Protein AF-A0A951CXN3-F1 (afdb_monomer)

Sequence (170 aa):
AVYAREEARRRGNRRVGTDDLVLGLLREPDVAQVLGCDLGAAREALDAIDREALVAIGIDRPLDAPPVPTREPALSGRRAVLKAVLTDHLPMTPVAKRALEEGGKDDRGRWVDTRQKARGWSRERVLIALLSLAPPDPAAALLDALEIDRAAVGARLRETIAGPKAQDGG

Mean predicted aligned error: 8.28 Å

pLDDT: mean 83.46, std 16.65, range [38.5, 98.12]

Foldseek 3Di:
DVQLVLQCQLAPHLARALLSLLLSLLVPVVSCVLQVHHSVVLVVLLVVVVQVVCVVVVNNDDPPDHGDDRDPPPDPDPVVVVVCCVVVDRHHDPLLVVLQCQQQADPVRHGDDPVCVVPGRDPLRSLLSLLPDDPPGSSNSSSVSSVGPSVVSNVVSVDVVVDDDPPDDD

Secondary structure (DSSP, 8-state):
-HHHHHHHHHTT-SSB-HHHHHHHHTTSHHHHHHHT--HHHHHHHHHHHHHHHHHHTT--S---PPPPPP-----SSHHHHHHHHHH--PPBPHHHHHHHHGGGB-TTSPBPPTTSTTT---HHHHHHHHHT--TT-HHHHHHHHTT--HHHHHHHHHHHHH-PPP----

Structure (mmCIF, N/CA/C/O backbone):
data_AF-A0A951CXN3-F1
#
_entry.id   AF-A0A951CXN3-F1
#
loop_
_atom_site.group_PDB
_atom_site.id
_atom_site.type_symbol
_atom_site.label_atom_id
_atom_site.label_alt_id
_atom_site.label_comp_id
_atom_site.label_asym_id
_atom_site.label_entity_id
_atom_site.label_seq_id
_atom_site.pdbx_PDB_ins_code
_atom_site.Cartn_x
_atom_site.Cartn_y
_atom_site.Cartn_z
_atom_site.occupancy
_atom_site.B_iso_or_equiv
_atom_site.auth_seq_id
_atom_site.auth_comp_id
_atom_site.auth_asym_id
_atom_site.auth_atom_id
_atom_site.pdbx_PDB_model_num
ATOM 1 N N . ALA A 1 1 ? 5.143 3.540 10.253 1.00 63.56 1 ALA A N 1
ATOM 2 C CA . ALA A 1 1 ? 6.378 4.232 9.799 1.00 63.56 1 ALA A CA 1
ATOM 3 C C . ALA A 1 1 ? 7.662 3.432 10.046 1.00 63.56 1 ALA A C 1
ATOM 5 O O . ALA A 1 1 ? 8.490 3.393 9.147 1.00 63.56 1 ALA A O 1
ATOM 6 N N . VAL A 1 2 ? 7.866 2.820 11.225 1.00 75.81 2 VAL A N 1
ATOM 7 C CA . VAL A 1 2 ? 9.064 1.989 11.489 1.00 75.81 2 VAL A CA 1
ATOM 8 C C . VAL A 1 2 ? 9.122 0.791 10.539 1.00 75.81 2 VAL A C 1
ATOM 10 O O . VAL A 1 2 ? 10.105 0.645 9.828 1.00 75.81 2 VAL A O 1
ATOM 13 N N . TYR A 1 3 ? 8.037 0.024 10.424 1.00 88.81 3 TYR A N 1
ATOM 14 C CA . TYR A 1 3 ? 7.995 -1.131 9.526 1.00 88.81 3 TYR A CA 1
ATOM 15 C C . TYR A 1 3 ? 8.202 -0.787 8.050 1.00 88.81 3 TYR A C 1
ATOM 17 O O . TYR A 1 3 ? 8.957 -1.470 7.379 1.00 88.81 3 TYR A O 1
ATOM 25 N N . ALA A 1 4 ? 7.645 0.325 7.568 1.00 90.75 4 ALA A N 1
ATOM 26 C CA . ALA A 1 4 ? 7.891 0.784 6.200 1.00 90.75 4 ALA A CA 1
ATOM 27 C C . ALA A 1 4 ? 9.375 1.076 5.919 1.00 90.75 4 ALA A C 1
ATOM 29 O O . ALA A 1 4 ? 9.869 0.834 4.826 1.00 90.75 4 ALA A O 1
ATOM 30 N N . ARG A 1 5 ? 10.125 1.566 6.916 1.00 90.00 5 ARG A N 1
ATOM 31 C CA . ARG A 1 5 ? 11.581 1.730 6.780 1.00 90.00 5 ARG A CA 1
ATOM 32 C C . ARG A 1 5 ? 12.297 0.389 6.711 1.00 90.00 5 ARG A C 1
ATOM 34 O O . ARG A 1 5 ? 13.271 0.289 5.978 1.00 90.00 5 ARG A O 1
ATOM 41 N N . GLU A 1 6 ? 11.837 -0.610 7.456 1.00 89.25 6 GLU A N 1
ATOM 42 C CA . GLU A 1 6 ? 12.398 -1.962 7.382 1.00 89.25 6 GLU A CA 1
ATOM 43 C C . GLU A 1 6 ? 12.119 -2.621 6.028 1.00 89.25 6 GLU A C 1
ATOM 45 O O . GLU A 1 6 ? 13.021 -3.243 5.481 1.00 89.25 6 GLU A O 1
ATOM 50 N N . GLU A 1 7 ? 10.935 -2.430 5.440 1.00 93.38 7 GLU A N 1
ATOM 51 C CA . GLU A 1 7 ? 10.639 -2.919 4.081 1.00 93.38 7 GLU A CA 1
ATOM 52 C C . GLU A 1 7 ? 11.506 -2.222 3.028 1.00 93.38 7 GLU A C 1
ATOM 54 O O . GLU A 1 7 ? 12.145 -2.892 2.214 1.00 93.38 7 GLU A O 1
ATOM 59 N N . ALA A 1 8 ? 11.651 -0.898 3.131 1.00 92.44 8 ALA A N 1
ATOM 60 C CA . ALA A 1 8 ? 12.558 -0.143 2.275 1.00 92.44 8 ALA A CA 1
ATOM 61 C C . ALA A 1 8 ? 14.006 -0.659 2.399 1.00 92.44 8 ALA A C 1
ATOM 63 O O . ALA A 1 8 ? 14.683 -0.886 1.399 1.00 92.44 8 ALA A O 1
ATOM 64 N N . ARG A 1 9 ? 14.487 -0.915 3.623 1.00 88.75 9 ARG A N 1
ATOM 65 C CA . ARG A 1 9 ? 15.829 -1.476 3.867 1.00 88.75 9 ARG A CA 1
ATOM 66 C C . ARG A 1 9 ? 15.987 -2.885 3.324 1.00 88.75 9 ARG A C 1
ATOM 68 O O . ARG A 1 9 ? 17.016 -3.160 2.713 1.00 88.75 9 ARG A O 1
ATOM 75 N N . ARG A 1 10 ? 14.992 -3.752 3.536 1.00 89.00 10 ARG A N 1
ATOM 76 C CA . ARG A 1 10 ? 14.971 -5.134 3.036 1.00 89.00 10 ARG A CA 1
ATOM 77 C C . ARG A 1 10 ? 15.229 -5.167 1.529 1.00 89.00 10 ARG A C 1
ATOM 79 O O . ARG A 1 10 ? 15.960 -6.032 1.057 1.00 89.00 10 ARG A O 1
ATOM 86 N N . ARG A 1 11 ? 14.666 -4.197 0.804 1.00 88.75 11 ARG A N 1
ATOM 87 C CA . ARG A 1 11 ? 14.801 -4.033 -0.652 1.00 88.75 11 ARG A CA 1
ATOM 88 C C . ARG A 1 11 ? 15.995 -3.170 -1.083 1.00 88.75 11 ARG A C 1
ATOM 90 O O . ARG A 1 11 ? 16.207 -2.965 -2.269 1.00 88.75 11 ARG A O 1
ATOM 97 N N . GLY A 1 12 ? 16.792 -2.653 -0.145 1.00 88.00 12 GLY A N 1
ATOM 98 C CA . GLY A 1 12 ? 17.936 -1.784 -0.450 1.00 88.00 12 GLY A CA 1
ATOM 99 C C . GLY A 1 12 ? 17.558 -0.359 -0.881 1.00 88.00 12 GLY A C 1
ATOM 100 O O . GLY A 1 12 ? 18.406 0.383 -1.385 1.00 88.00 12 GLY A O 1
ATOM 101 N N . ASN A 1 13 ? 16.310 0.061 -0.663 1.00 89.75 13 ASN A N 1
ATOM 102 C CA . ASN A 1 13 ? 15.837 1.395 -1.005 1.00 89.75 13 ASN A CA 1
ATOM 103 C C . ASN A 1 13 ? 16.531 2.461 -0.144 1.00 89.75 13 ASN A C 1
ATOM 105 O O . ASN A 1 13 ? 16.697 2.330 1.070 1.00 89.75 13 ASN A O 1
ATOM 109 N N . ARG A 1 14 ? 16.899 3.585 -0.774 1.00 90.44 14 ARG A N 1
ATOM 110 C CA . ARG A 1 14 ? 17.491 4.757 -0.091 1.00 90.44 14 ARG A CA 1
ATOM 111 C C . ARG A 1 14 ? 16.448 5.708 0.500 1.00 90.44 14 ARG A C 1
ATOM 113 O O . ARG A 1 14 ? 16.796 6.644 1.221 1.00 90.44 14 ARG A O 1
ATOM 120 N N . ARG A 1 15 ? 15.179 5.513 0.145 1.00 93.50 15 ARG A N 1
ATOM 121 C CA . ARG A 1 15 ? 14.023 6.287 0.601 1.00 93.50 15 ARG A CA 1
ATOM 122 C C . ARG A 1 15 ? 12.849 5.347 0.816 1.00 93.50 15 ARG A C 1
ATOM 124 O O . ARG A 1 15 ? 12.743 4.363 0.104 1.00 93.50 15 ARG A O 1
ATOM 131 N N . VAL A 1 16 ? 11.975 5.685 1.755 1.00 95.31 16 VAL A N 1
ATOM 132 C CA . VAL A 1 16 ? 10.702 4.977 1.946 1.00 95.31 16 VAL A CA 1
ATOM 133 C C . VAL A 1 16 ? 9.705 5.452 0.893 1.00 95.31 16 VAL A C 1
ATOM 135 O O . VAL A 1 16 ? 9.385 6.649 0.859 1.00 95.31 16 VAL A O 1
ATOM 138 N N . GLY A 1 17 ? 9.250 4.524 0.053 1.00 96.69 17 GLY A N 1
ATOM 139 C CA . GLY A 1 17 ? 8.196 4.704 -0.943 1.00 96.69 17 GLY A CA 1
ATOM 140 C C . GLY A 1 17 ? 6.783 4.509 -0.386 1.00 96.69 17 GLY A C 1
ATOM 141 O O . GLY A 1 17 ? 6.580 4.342 0.818 1.00 96.69 17 GLY A O 1
ATOM 142 N N . THR A 1 18 ? 5.783 4.603 -1.262 1.00 98.12 18 THR A N 1
ATOM 143 C CA . THR A 1 18 ? 4.367 4.361 -0.932 1.00 98.12 18 THR A CA 1
ATOM 144 C C . THR A 1 18 ? 4.069 2.864 -0.830 1.00 98.12 18 THR A C 1
ATOM 146 O O . THR A 1 18 ? 3.353 2.448 0.075 1.00 98.12 18 THR A O 1
ATOM 149 N N . ASP A 1 19 ? 4.669 2.049 -1.693 1.00 97.88 19 ASP A N 1
ATOM 150 C CA . ASP A 1 19 ? 4.716 0.584 -1.635 1.00 97.88 19 ASP A CA 1
ATOM 151 C C . ASP A 1 19 ? 5.299 0.086 -0.305 1.00 97.88 19 ASP A C 1
ATOM 153 O O . ASP A 1 19 ? 4.692 -0.738 0.376 1.00 97.88 19 ASP A O 1
ATOM 157 N N . ASP A 1 20 ? 6.405 0.680 0.149 1.00 97.25 20 ASP A N 1
ATOM 158 C CA . ASP A 1 20 ? 6.988 0.366 1.456 1.00 97.25 20 ASP A CA 1
ATOM 159 C C . ASP A 1 20 ? 6.022 0.700 2.616 1.00 97.25 20 ASP A C 1
ATOM 161 O O . ASP A 1 20 ? 6.023 0.024 3.648 1.00 97.25 20 ASP A O 1
ATOM 165 N N . LEU A 1 21 ? 5.175 1.734 2.476 1.00 97.00 21 LEU A N 1
ATOM 166 C CA . LEU A 1 21 ? 4.121 2.024 3.458 1.00 97.00 21 LEU A CA 1
ATOM 167 C C . LEU A 1 21 ? 3.034 0.946 3.459 1.00 97.00 21 LEU A C 1
ATOM 169 O O . LEU A 1 21 ? 2.623 0.548 4.548 1.00 97.00 21 LEU A O 1
ATOM 173 N N . VAL A 1 22 ? 2.599 0.468 2.287 1.00 97.69 22 VAL A N 1
ATOM 174 C CA . VAL A 1 22 ? 1.632 -0.639 2.168 1.00 97.69 22 VAL A CA 1
ATOM 175 C C . VAL A 1 22 ? 2.188 -1.892 2.844 1.00 97.69 22 VAL A C 1
ATOM 177 O O . VAL A 1 22 ? 1.562 -2.418 3.764 1.00 97.69 22 VAL A O 1
ATOM 180 N N . LEU A 1 23 ? 3.405 -2.311 2.481 1.00 97.12 23 LEU A N 1
ATOM 181 C CA . LEU A 1 23 ? 4.071 -3.465 3.093 1.00 97.12 23 LEU A CA 1
ATOM 182 C C . LEU A 1 23 ? 4.253 -3.283 4.608 1.00 97.12 23 LEU A C 1
ATOM 184 O O . LEU A 1 23 ? 4.033 -4.200 5.398 1.00 97.12 23 LEU A O 1
ATOM 188 N N . GLY A 1 24 ? 4.616 -2.076 5.045 1.00 94.62 24 GLY A N 1
ATOM 189 C CA . GLY A 1 24 ? 4.759 -1.763 6.462 1.00 94.62 24 GLY A CA 1
ATOM 190 C C . GLY A 1 24 ? 3.448 -1.848 7.251 1.00 94.62 24 GLY A C 1
ATOM 191 O O . GLY A 1 24 ? 3.492 -2.190 8.431 1.00 94.62 24 GLY A O 1
ATOM 192 N N . LEU A 1 25 ? 2.307 -1.527 6.630 1.00 95.25 25 LEU A N 1
ATOM 193 C CA . LEU A 1 25 ? 0.976 -1.626 7.237 1.00 95.25 25 LEU A CA 1
ATOM 194 C C . LEU A 1 25 ? 0.453 -3.069 7.264 1.00 95.25 25 LEU A C 1
ATOM 196 O O . LEU A 1 25 ? -0.193 -3.436 8.237 1.00 95.25 25 LEU A O 1
ATOM 200 N N . LEU A 1 26 ? 0.784 -3.898 6.268 1.00 96.12 26 LEU A N 1
ATOM 201 C CA . LEU A 1 26 ? 0.398 -5.320 6.190 1.00 96.12 26 LEU A CA 1
ATOM 202 C C . LEU A 1 26 ? 0.961 -6.202 7.318 1.00 96.12 26 LEU A C 1
ATOM 204 O O . LEU A 1 26 ? 0.586 -7.365 7.444 1.00 96.12 26 LEU A O 1
ATOM 208 N N . ARG A 1 27 ? 1.853 -5.666 8.159 1.00 92.25 27 ARG A N 1
ATOM 209 C CA . ARG A 1 27 ? 2.264 -6.322 9.410 1.00 92.25 27 ARG A CA 1
ATOM 210 C C . ARG A 1 27 ? 1.187 -6.287 10.488 1.00 92.25 27 ARG A C 1
ATOM 212 O O . ARG A 1 27 ? 1.236 -7.100 11.406 1.00 92.25 27 ARG A O 1
ATOM 219 N N . GLU A 1 28 ? 0.253 -5.347 10.396 1.00 90.88 28 GLU A N 1
ATOM 220 C CA . GLU A 1 28 ? -0.894 -5.280 11.291 1.00 90.88 28 GLU A CA 1
ATOM 221 C C . GLU A 1 28 ? -1.971 -6.258 10.782 1.00 90.88 28 GLU A C 1
ATOM 223 O O . GLU A 1 28 ? -2.397 -6.156 9.627 1.00 90.88 28 GLU A O 1
ATOM 228 N N . PRO A 1 29 ? -2.423 -7.218 11.607 1.00 91.19 29 PRO A N 1
ATOM 229 C CA . PRO A 1 29 ? -3.295 -8.301 11.150 1.00 91.19 29 PRO A CA 1
ATOM 230 C C . PRO A 1 29 ? -4.656 -7.806 10.645 1.00 91.19 29 PRO A C 1
ATOM 232 O O . PRO 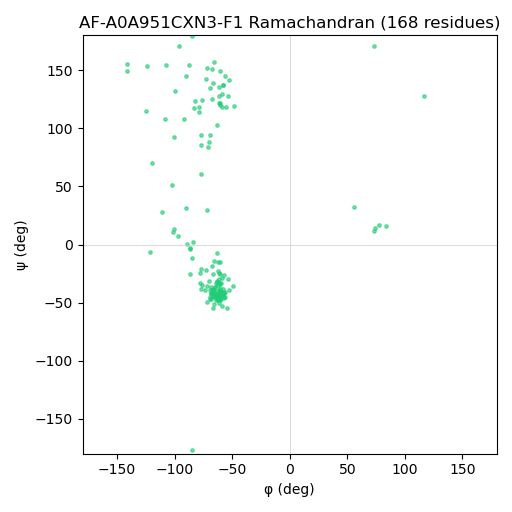A 1 29 ? -5.221 -8.380 9.719 1.00 91.19 29 PRO A O 1
ATOM 235 N N . ASP A 1 30 ? -5.174 -6.716 11.208 1.00 90.94 30 ASP A N 1
ATOM 236 C CA . ASP A 1 30 ? -6.423 -6.104 10.760 1.00 90.94 30 ASP A CA 1
ATOM 237 C C . ASP A 1 30 ? -6.290 -5.441 9.381 1.00 90.94 30 ASP A C 1
ATOM 239 O O . ASP A 1 30 ? -7.235 -5.469 8.595 1.00 90.94 30 ASP A O 1
ATOM 243 N N . VAL A 1 31 ? -5.111 -4.908 9.040 1.00 93.81 31 VAL A N 1
ATOM 244 C CA . VAL A 1 31 ? -4.853 -4.370 7.699 1.00 93.81 31 VAL A CA 1
ATOM 245 C C . VAL A 1 31 ? -4.803 -5.499 6.675 1.00 93.81 31 VAL A C 1
ATOM 247 O O . VAL A 1 31 ? -5.434 -5.384 5.624 1.00 93.81 31 VAL A O 1
ATOM 250 N N . ALA A 1 32 ? -4.107 -6.595 6.990 1.00 95.25 32 ALA A N 1
ATOM 251 C CA . ALA A 1 32 ? -4.071 -7.784 6.139 1.00 95.25 32 ALA A CA 1
ATOM 252 C C . ALA A 1 32 ? -5.485 -8.340 5.892 1.00 95.25 32 ALA A C 1
ATOM 254 O O . ALA A 1 32 ? -5.869 -8.605 4.754 1.00 95.25 32 ALA A O 1
ATOM 255 N N . GLN A 1 33 ? -6.311 -8.414 6.940 1.00 95.06 33 GLN A N 1
ATOM 256 C CA . GLN A 1 33 ? -7.710 -8.827 6.823 1.00 95.06 33 GLN A CA 1
ATOM 257 C C . GLN A 1 33 ? -8.531 -7.881 5.933 1.00 95.06 33 GLN A C 1
ATOM 259 O O . GLN A 1 33 ? -9.339 -8.337 5.125 1.00 95.06 33 GLN A O 1
ATOM 264 N N . VAL A 1 34 ? -8.353 -6.565 6.076 1.00 95.50 34 VAL A N 1
ATOM 265 C CA . VAL A 1 34 ? -9.103 -5.571 5.298 1.00 95.50 34 VAL A CA 1
ATOM 266 C C . VAL A 1 34 ? -8.729 -5.606 3.814 1.00 95.50 34 VAL A C 1
ATOM 268 O O . VAL A 1 34 ? -9.630 -5.520 2.971 1.00 95.50 34 VAL A O 1
ATOM 271 N N . LEU A 1 35 ? -7.434 -5.740 3.504 1.00 95.94 35 LEU A N 1
ATOM 272 C CA . LEU A 1 35 ? -6.924 -5.827 2.132 1.00 95.94 35 LEU A CA 1
ATOM 273 C C . LEU A 1 35 ? -7.146 -7.204 1.499 1.00 95.94 35 LEU A C 1
ATOM 275 O O . LEU A 1 35 ? -7.192 -7.293 0.278 1.00 95.94 35 LEU A O 1
ATOM 279 N N . GLY A 1 36 ? -7.337 -8.251 2.304 1.00 96.12 36 GLY A N 1
ATOM 280 C CA . GLY A 1 36 ? -7.543 -9.614 1.814 1.00 96.12 36 GLY A CA 1
ATOM 281 C C . GLY A 1 36 ? -6.257 -10.303 1.351 1.00 96.12 36 GLY A C 1
ATOM 282 O O . GLY A 1 36 ? -6.330 -11.312 0.659 1.00 96.12 36 GLY A O 1
ATOM 283 N N . CYS A 1 37 ? -5.090 -9.780 1.730 1.00 96.12 37 CYS A N 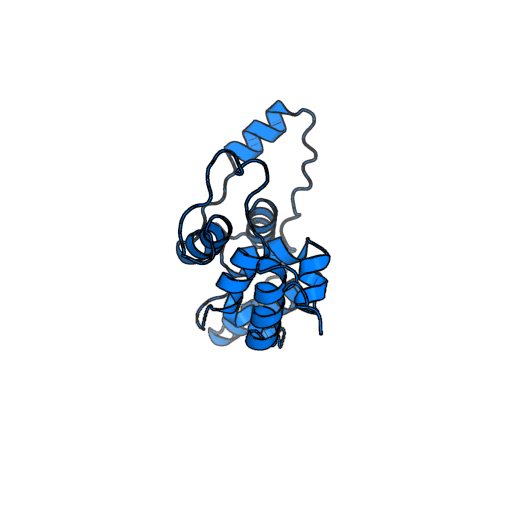1
ATOM 284 C CA . CYS A 1 37 ? -3.788 -10.359 1.416 1.00 96.12 37 CYS A CA 1
ATOM 285 C C . CYS A 1 37 ? -2.833 -10.226 2.606 1.00 96.12 37 CYS A C 1
ATOM 287 O O . CYS A 1 37 ? -2.986 -9.346 3.456 1.00 96.12 37 CYS A O 1
ATOM 289 N N . ASP A 1 38 ? -1.842 -11.111 2.671 1.00 96.19 38 ASP A N 1
ATOM 290 C CA . ASP A 1 38 ? -0.783 -11.029 3.669 1.00 96.19 38 ASP A CA 1
ATOM 291 C C . ASP A 1 38 ? 0.472 -10.322 3.127 1.00 96.19 38 ASP A C 1
ATOM 293 O O . ASP A 1 38 ? 0.617 -10.019 1.939 1.00 96.19 38 ASP A O 1
ATOM 297 N N . LEU A 1 39 ? 1.405 -10.037 4.036 1.00 96.00 39 LEU A N 1
ATOM 298 C CA . LEU A 1 39 ? 2.684 -9.412 3.711 1.00 96.00 39 LEU A CA 1
ATOM 299 C C . LEU A 1 39 ? 3.551 -10.262 2.761 1.00 96.00 39 LEU A C 1
ATOM 301 O O . LEU A 1 39 ? 4.364 -9.702 2.027 1.00 96.00 39 LEU A O 1
ATOM 305 N N . GLY A 1 40 ? 3.431 -11.591 2.797 1.00 96.12 40 GLY A N 1
ATOM 306 C CA . GLY A 1 40 ? 4.189 -12.492 1.930 1.00 96.12 40 GLY A CA 1
ATOM 307 C C . GLY A 1 40 ? 3.766 -12.324 0.475 1.00 96.12 40 GLY A C 1
ATOM 308 O O . GLY A 1 40 ? 4.595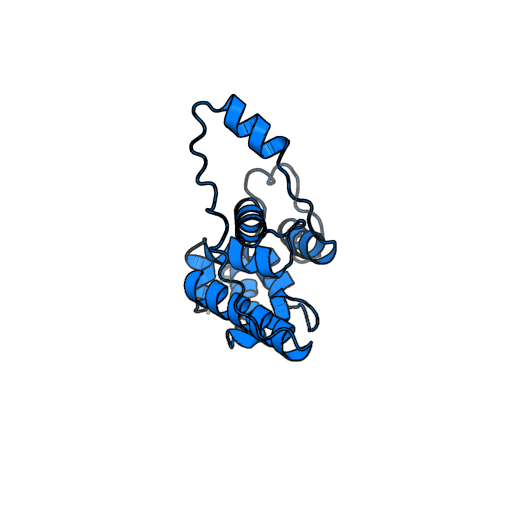 -11.959 -0.356 1.00 96.12 40 GLY A O 1
ATOM 309 N N . ALA A 1 41 ? 2.467 -12.458 0.210 1.00 96.50 41 ALA A N 1
ATOM 31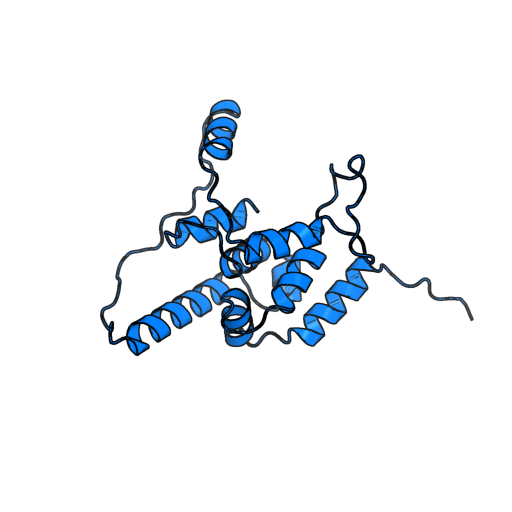0 C CA . ALA A 1 41 ? 1.879 -12.261 -1.111 1.00 96.50 41 ALA A CA 1
ATOM 311 C C . ALA A 1 41 ? 2.174 -10.858 -1.669 1.00 96.50 41 ALA A C 1
ATOM 313 O O . ALA A 1 41 ? 2.557 -10.710 -2.827 1.00 96.50 41 ALA A O 1
ATOM 314 N N . ALA A 1 42 ? 2.081 -9.819 -0.833 1.00 97.62 42 ALA A N 1
ATOM 315 C CA . ALA A 1 42 ? 2.405 -8.455 -1.252 1.00 97.62 42 ALA A CA 1
ATOM 316 C C . ALA A 1 42 ? 3.886 -8.261 -1.613 1.00 97.62 42 ALA A C 1
ATOM 318 O O . ALA A 1 42 ? 4.199 -7.530 -2.552 1.00 97.62 42 ALA A O 1
ATOM 319 N N . ARG A 1 43 ? 4.810 -8.917 -0.902 1.00 96.62 43 ARG A N 1
ATOM 320 C CA . ARG A 1 43 ? 6.236 -8.897 -1.261 1.00 96.62 43 ARG A CA 1
ATOM 321 C C . ARG A 1 43 ? 6.488 -9.621 -2.577 1.00 96.62 43 ARG A C 1
ATOM 323 O O . ARG A 1 43 ? 7.209 -9.090 -3.410 1.00 96.62 43 ARG A O 1
ATOM 330 N N . GLU A 1 44 ? 5.880 -10.787 -2.774 1.00 95.44 44 GLU A N 1
ATOM 331 C CA . GLU A 1 44 ? 6.023 -11.560 -4.012 1.00 95.44 44 GLU A CA 1
ATOM 332 C C . GLU A 1 44 ? 5.486 -10.801 -5.230 1.00 95.44 44 GLU A C 1
ATOM 334 O O . GLU A 1 44 ? 6.162 -10.752 -6.259 1.00 95.44 44 GLU A O 1
ATOM 339 N N . ALA A 1 45 ? 4.323 -10.156 -5.096 1.00 96.88 45 ALA A N 1
ATOM 340 C CA . ALA A 1 45 ? 3.741 -9.316 -6.140 1.00 96.88 45 ALA A CA 1
ATOM 341 C C . ALA A 1 45 ? 4.652 -8.130 -6.490 1.00 96.88 45 ALA A C 1
ATOM 343 O O . ALA A 1 45 ? 4.892 -7.854 -7.664 1.00 96.88 45 ALA A O 1
ATOM 344 N N . LEU A 1 46 ? 5.217 -7.457 -5.483 1.00 95.06 46 LEU A N 1
ATOM 345 C CA . LEU A 1 46 ? 6.138 -6.345 -5.712 1.00 95.06 46 LEU A CA 1
ATOM 346 C C . LEU A 1 46 ? 7.445 -6.798 -6.375 1.00 95.06 46 LEU A C 1
ATOM 348 O O . LEU A 1 46 ? 7.906 -6.163 -7.319 1.00 95.06 46 LEU A O 1
ATOM 352 N N . ASP A 1 47 ? 8.008 -7.924 -5.926 1.00 92.69 47 ASP A N 1
ATOM 353 C CA . ASP A 1 47 ? 9.205 -8.512 -6.529 1.00 92.69 47 ASP A CA 1
ATOM 354 C C . ASP A 1 47 ? 8.934 -8.939 -7.992 1.00 92.69 47 ASP A C 1
ATOM 356 O O . ASP A 1 47 ? 9.834 -8.877 -8.831 1.00 92.69 47 A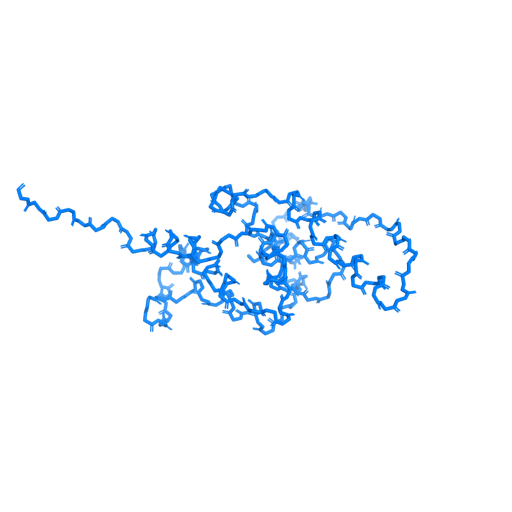SP A O 1
ATOM 360 N N . ALA A 1 48 ? 7.707 -9.363 -8.324 1.00 93.25 48 ALA A N 1
ATOM 361 C CA . ALA A 1 48 ? 7.297 -9.661 -9.698 1.00 93.25 48 ALA A CA 1
ATOM 362 C C . ALA A 1 48 ? 7.213 -8.398 -10.568 1.00 93.25 48 ALA A C 1
ATOM 364 O O . ALA A 1 48 ? 7.802 -8.389 -11.647 1.00 93.25 48 ALA A O 1
ATOM 365 N N . ILE A 1 49 ? 6.586 -7.324 -10.073 1.00 93.88 49 ILE A N 1
ATOM 366 C CA . ILE A 1 49 ? 6.527 -6.024 -10.765 1.00 93.88 49 ILE A CA 1
ATOM 367 C C . ILE A 1 49 ? 7.938 -5.501 -11.066 1.00 93.88 49 ILE A C 1
ATOM 369 O O . ILE A 1 49 ? 8.218 -5.079 -12.188 1.00 93.88 49 ILE A O 1
ATOM 373 N N . ASP A 1 50 ? 8.843 -5.550 -10.084 1.00 90.50 50 ASP A N 1
ATOM 374 C CA . ASP A 1 50 ? 10.224 -5.093 -10.263 1.00 90.50 50 ASP A CA 1
ATOM 375 C C . ASP A 1 50 ? 10.950 -5.922 -11.337 1.00 90.50 50 ASP A C 1
ATOM 377 O O . ASP A 1 50 ? 11.638 -5.362 -12.195 1.00 90.50 50 ASP A O 1
ATOM 381 N N . ARG A 1 51 ? 10.767 -7.252 -11.345 1.00 91.06 51 ARG A N 1
ATOM 382 C CA . ARG A 1 51 ? 11.323 -8.126 -12.393 1.00 91.06 51 ARG A CA 1
ATOM 383 C C . ARG A 1 51 ? 10.754 -7.802 -13.772 1.00 91.06 51 ARG A C 1
ATOM 385 O O . ARG A 1 51 ? 11.524 -7.682 -14.719 1.00 91.06 51 ARG A O 1
ATOM 392 N N . GLU A 1 52 ? 9.441 -7.630 -13.893 1.00 92.50 52 GLU A N 1
ATOM 393 C CA . GLU A 1 52 ? 8.791 -7.269 -15.158 1.00 92.50 52 GLU A CA 1
ATOM 394 C C . GLU A 1 52 ? 9.292 -5.921 -15.688 1.00 92.50 52 GLU A C 1
ATOM 396 O O . GLU A 1 52 ? 9.600 -5.796 -16.875 1.00 92.50 52 GLU A O 1
ATOM 401 N N . ALA A 1 53 ? 9.459 -4.930 -14.809 1.00 91.00 53 ALA A N 1
ATOM 402 C CA . ALA A 1 53 ? 10.002 -3.626 -15.169 1.00 91.00 53 ALA A CA 1
ATOM 403 C C . ALA A 1 53 ? 11.457 -3.711 -15.663 1.00 91.00 53 ALA A C 1
ATOM 405 O O . ALA A 1 53 ? 11.818 -3.037 -16.630 1.00 91.00 53 ALA A O 1
ATOM 406 N N . LEU A 1 54 ? 12.292 -4.549 -15.036 1.00 91.31 54 LEU A N 1
ATOM 407 C CA . LEU A 1 54 ? 13.668 -4.796 -15.481 1.00 91.31 54 LEU A CA 1
ATOM 408 C C . LEU A 1 54 ? 13.705 -5.489 -16.850 1.00 91.31 54 LEU A C 1
ATOM 410 O O . LEU A 1 54 ? 14.430 -5.042 -17.743 1.00 91.31 54 LEU A O 1
ATOM 414 N N . VAL A 1 55 ? 12.882 -6.520 -17.048 1.00 93.19 55 VAL A N 1
ATOM 415 C CA . VAL A 1 55 ? 12.759 -7.221 -18.335 1.00 93.19 55 VAL A CA 1
ATOM 416 C C . VAL A 1 55 ? 12.299 -6.260 -19.433 1.00 93.19 55 VAL A C 1
ATOM 418 O O . VAL A 1 55 ? 12.868 -6.264 -20.525 1.00 93.19 55 VAL A O 1
ATOM 421 N N . ALA A 1 56 ? 11.345 -5.372 -19.138 1.00 92.88 56 ALA A N 1
ATOM 422 C CA . ALA A 1 56 ? 10.838 -4.380 -20.087 1.00 92.88 56 ALA A CA 1
ATOM 423 C C . ALA A 1 56 ? 11.920 -3.410 -20.603 1.00 92.88 56 ALA A C 1
ATOM 425 O O . ALA A 1 56 ? 11.794 -2.891 -21.712 1.00 9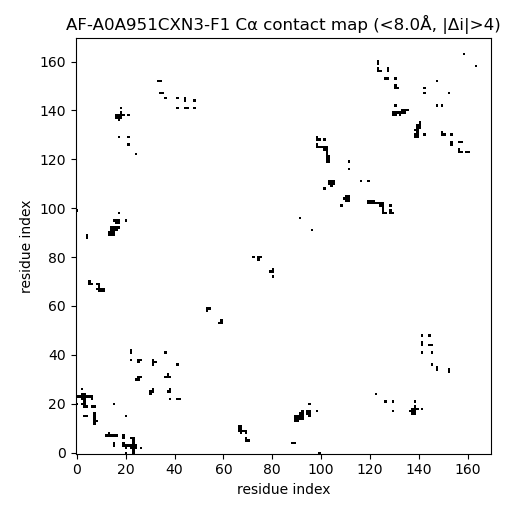2.88 56 ALA A O 1
ATOM 426 N N . ILE A 1 57 ? 12.999 -3.190 -19.841 1.00 93.81 57 ILE A N 1
ATOM 427 C CA . ILE A 1 57 ? 14.158 -2.380 -20.260 1.00 93.81 57 ILE A CA 1
ATOM 428 C C . ILE A 1 57 ? 15.354 -3.224 -20.739 1.00 93.81 57 ILE A C 1
ATOM 430 O O . ILE A 1 57 ? 16.454 -2.698 -20.906 1.00 93.81 57 ILE A O 1
ATOM 434 N N . GLY A 1 58 ? 15.150 -4.523 -20.981 1.00 93.69 58 GLY A N 1
ATOM 435 C CA . GLY A 1 58 ? 16.161 -5.442 -21.512 1.00 93.69 58 GLY A CA 1
ATOM 436 C C . GLY A 1 58 ? 17.110 -6.034 -20.466 1.00 93.69 58 GLY A C 1
ATOM 437 O O . GLY A 1 58 ? 18.160 -6.567 -20.828 1.00 93.69 58 GLY A O 1
ATOM 438 N N . ILE A 1 59 ? 16.774 -5.946 -19.177 1.00 90.06 59 ILE A N 1
ATOM 439 C CA . ILE A 1 59 ? 17.541 -6.553 -18.084 1.00 90.06 59 ILE A CA 1
ATOM 440 C C . ILE A 1 59 ? 16.853 -7.860 -17.671 1.00 90.06 59 ILE A C 1
ATOM 442 O O . ILE A 1 59 ? 15.977 -7.871 -16.815 1.00 90.06 59 ILE A O 1
ATOM 446 N N . ASP A 1 60 ? 17.285 -8.966 -18.279 1.00 84.12 60 ASP A N 1
ATOM 447 C CA . ASP A 1 60 ? 16.728 -10.319 -18.081 1.00 84.12 60 ASP A CA 1
ATOM 448 C C . ASP A 1 60 ? 17.699 -11.258 -17.335 1.00 84.12 60 ASP A C 1
ATOM 450 O O . ASP A 1 60 ? 17.745 -12.469 -17.540 1.00 84.12 60 ASP A O 1
ATOM 454 N N . ARG A 1 61 ? 18.574 -10.697 -16.490 1.00 76.88 61 ARG A N 1
ATOM 455 C CA . ARG A 1 61 ? 19.422 -11.514 -15.611 1.00 76.88 61 ARG A CA 1
ATOM 456 C C . ARG A 1 61 ? 18.822 -11.565 -14.214 1.00 76.88 61 ARG A C 1
ATOM 458 O O . ARG A 1 61 ? 18.529 -10.499 -13.668 1.00 76.88 61 ARG A O 1
ATOM 465 N N . PRO A 1 62 ? 18.709 -12.759 -13.606 1.00 64.19 62 PRO A N 1
ATOM 466 C CA . PRO A 1 62 ? 18.274 -12.863 -12.227 1.00 64.19 62 PRO A CA 1
ATOM 467 C C . PRO A 1 62 ? 19.270 -12.117 -11.335 1.00 64.19 62 PRO A C 1
ATOM 469 O O . PRO A 1 62 ? 20.474 -12.388 -11.330 1.00 64.19 62 PRO A O 1
ATOM 472 N N . LEU A 1 63 ? 18.767 -11.127 -10.600 1.00 65.00 63 LEU A N 1
ATOM 473 C CA . LEU A 1 63 ? 19.486 -10.551 -9.476 1.00 65.00 63 LEU A CA 1
ATOM 474 C C . LEU A 1 63 ? 19.354 -11.549 -8.320 1.00 65.00 63 LEU A C 1
ATOM 476 O O . LEU A 1 63 ? 18.455 -11.426 -7.497 1.00 65.00 63 LEU A O 1
ATOM 480 N N . ASP A 1 64 ? 20.246 -12.540 -8.263 1.00 65.00 64 ASP A N 1
ATOM 481 C CA . ASP A 1 64 ? 20.284 -13.582 -7.215 1.00 65.00 64 ASP A CA 1
ATOM 482 C C . ASP A 1 64 ? 20.774 -13.051 -5.850 1.00 65.00 64 ASP A C 1
ATOM 484 O O . ASP A 1 64 ? 21.393 -13.759 -5.052 1.00 65.00 64 ASP A O 1
ATOM 488 N N . ALA A 1 65 ? 20.529 -11.771 -5.565 1.00 68.81 65 ALA A N 1
ATOM 489 C CA . ALA A 1 65 ? 20.818 -11.187 -4.271 1.00 68.81 65 ALA A CA 1
ATOM 490 C C . ALA A 1 65 ? 19.651 -11.498 -3.318 1.00 68.81 65 ALA A C 1
ATOM 492 O O . ALA A 1 65 ? 18.533 -11.037 -3.564 1.00 68.81 65 ALA A O 1
ATOM 493 N N . PRO A 1 66 ? 19.872 -12.244 -2.219 1.00 70.56 66 PRO A N 1
ATOM 494 C CA . PRO A 1 66 ? 18.833 -12.419 -1.218 1.00 70.56 66 PRO A CA 1
ATOM 495 C C . PRO A 1 66 ? 18.443 -11.052 -0.627 1.00 70.56 66 PRO A C 1
ATOM 497 O O . PRO A 1 66 ? 19.298 -10.162 -0.526 1.00 70.56 66 PRO A O 1
ATOM 500 N N . PRO A 1 67 ? 17.179 -10.869 -0.202 1.00 72.88 67 PRO A N 1
ATOM 501 C CA . PRO A 1 67 ? 16.755 -9.635 0.445 1.00 72.88 67 PRO A CA 1
ATOM 502 C C . PRO A 1 67 ? 17.625 -9.352 1.672 1.00 72.88 67 PRO A C 1
ATOM 504 O O . PRO A 1 67 ? 18.023 -10.271 2.394 1.00 72.88 67 PRO A O 1
ATOM 507 N N . VAL A 1 68 ? 17.890 -8.070 1.937 1.00 78.25 68 VAL A N 1
ATOM 508 C CA . VAL A 1 68 ? 18.644 -7.676 3.130 1.00 78.25 68 VAL A CA 1
ATOM 509 C C . VAL A 1 68 ? 17.850 -8.141 4.355 1.00 78.25 68 VAL A C 1
ATOM 511 O O . VAL A 1 68 ? 16.661 -7.818 4.452 1.00 78.25 68 VAL A O 1
ATOM 514 N N . PRO A 1 69 ? 18.462 -8.887 5.296 1.00 69.94 69 PRO A N 1
ATOM 515 C CA . PRO A 1 69 ? 17.770 -9.324 6.498 1.00 69.94 69 PRO A CA 1
ATOM 516 C C . PRO A 1 69 ? 17.155 -8.121 7.210 1.00 69.94 69 PRO A C 1
ATOM 518 O O . PRO A 1 69 ? 17.840 -7.128 7.476 1.00 69.94 69 PRO A O 1
ATOM 521 N N . THR A 1 70 ? 15.859 -8.196 7.513 1.00 65.62 70 THR A N 1
ATOM 522 C CA . THR A 1 70 ? 15.206 -7.162 8.318 1.00 65.62 70 THR A CA 1
ATOM 523 C C . THR A 1 70 ? 15.872 -7.121 9.680 1.00 65.62 70 THR A C 1
ATOM 525 O O . THR A 1 70 ? 16.116 -8.173 10.279 1.00 65.62 70 THR A O 1
ATOM 528 N N . ARG A 1 71 ? 16.160 -5.924 10.193 1.00 63.69 71 ARG A N 1
ATOM 529 C CA . ARG A 1 71 ? 16.705 -5.813 11.540 1.00 63.69 71 ARG A CA 1
ATOM 530 C C . ARG A 1 71 ? 15.555 -6.005 12.514 1.00 63.69 71 ARG A C 1
ATOM 532 O O . ARG A 1 71 ? 14.875 -5.052 12.882 1.00 63.69 71 ARG A O 1
ATOM 539 N N . GLU A 1 72 ? 15.359 -7.230 12.987 1.00 54.34 72 GLU A N 1
ATOM 540 C CA . GLU A 1 72 ? 14.796 -7.381 14.324 1.00 54.34 72 GLU A CA 1
ATOM 541 C C . GLU A 1 72 ? 15.793 -6.714 15.276 1.00 54.34 72 GLU A C 1
ATOM 543 O O . GLU A 1 72 ? 16.983 -7.037 15.216 1.00 54.34 72 GLU A O 1
ATOM 548 N N . PRO A 1 73 ? 15.398 -5.708 16.074 1.00 50.09 73 PRO A N 1
ATOM 549 C CA . PRO A 1 73 ? 16.356 -4.946 16.856 1.00 50.09 73 PRO A CA 1
ATOM 550 C C . PRO A 1 73 ? 16.918 -5.807 17.996 1.00 50.09 73 PRO A C 1
ATOM 552 O O . PRO A 1 73 ? 16.497 -5.704 19.144 1.00 50.09 73 PRO A O 1
ATOM 555 N N . ALA A 1 74 ? 17.934 -6.614 17.693 1.00 49.62 74 ALA A N 1
ATOM 556 C CA . ALA A 1 74 ? 18.824 -7.258 18.648 1.00 49.62 74 ALA A CA 1
ATOM 557 C C . ALA A 1 74 ? 19.835 -6.221 19.162 1.00 49.62 74 ALA A C 1
ATOM 559 O O . ALA A 1 74 ? 21.039 -6.313 18.941 1.00 49.62 74 ALA A O 1
ATOM 560 N N . LEU A 1 75 ? 19.341 -5.157 19.791 1.00 52.06 75 LEU A N 1
ATOM 561 C CA . LEU A 1 75 ? 20.178 -4.124 20.390 1.00 52.06 75 LEU A CA 1
ATOM 562 C C . LEU A 1 75 ? 20.079 -4.264 21.909 1.00 52.06 75 LEU A C 1
ATOM 564 O O . LEU A 1 75 ? 19.051 -3.965 22.521 1.00 52.06 75 LEU A O 1
ATOM 568 N N . SER A 1 76 ? 21.163 -4.738 22.525 1.00 48.69 76 SER A N 1
ATOM 569 C CA . SER A 1 76 ? 21.289 -4.848 23.975 1.00 48.69 76 SER A CA 1
ATOM 570 C C . SER A 1 76 ? 21.383 -3.450 24.596 1.00 48.69 76 SER A C 1
ATOM 572 O O . SER A 1 76 ? 22.436 -2.825 24.689 1.00 48.69 76 SER A O 1
ATOM 574 N N . GLY A 1 77 ? 20.231 -2.929 25.015 1.00 58.06 77 GLY A N 1
ATOM 575 C CA . GLY A 1 77 ? 20.121 -1.701 25.800 1.00 58.06 77 GLY A CA 1
ATOM 576 C C . GLY A 1 77 ? 19.366 -0.572 25.097 1.00 58.06 77 GLY A C 1
ATOM 577 O O . GLY A 1 77 ? 19.715 -0.127 24.003 1.00 58.06 77 GLY A O 1
ATOM 578 N N . ARG A 1 78 ? 18.357 -0.027 25.793 1.00 58.31 78 ARG A N 1
ATOM 579 C CA . ARG A 1 78 ? 17.439 1.020 25.295 1.00 58.31 78 ARG A CA 1
ATOM 580 C C . ARG A 1 78 ? 18.124 2.226 24.648 1.00 58.31 78 ARG A C 1
ATOM 582 O O . ARG A 1 78 ? 17.578 2.774 23.700 1.00 58.31 78 ARG A O 1
ATOM 589 N N . ARG A 1 79 ? 19.288 2.667 25.141 1.00 57.06 79 ARG A N 1
ATOM 590 C CA . ARG A 1 79 ? 19.989 3.858 24.614 1.00 57.06 79 ARG A CA 1
ATOM 591 C C . ARG A 1 79 ? 20.653 3.620 23.256 1.00 57.06 79 ARG A C 1
ATOM 593 O O . ARG A 1 79 ? 20.597 4.507 22.409 1.00 57.06 79 ARG A O 1
ATOM 600 N N . ALA A 1 80 ? 21.251 2.449 23.041 1.00 59.09 80 ALA A N 1
ATOM 601 C CA . ALA A 1 80 ? 21.842 2.086 21.754 1.00 59.09 80 ALA A CA 1
ATOM 602 C C . ALA A 1 80 ? 20.750 1.868 20.697 1.00 59.09 80 ALA A C 1
ATOM 604 O O . ALA A 1 80 ? 20.880 2.370 19.582 1.00 59.09 80 ALA A O 1
ATOM 605 N N . VAL A 1 81 ? 19.631 1.245 21.099 1.00 59.62 81 VAL A N 1
ATOM 606 C CA . VAL A 1 81 ? 18.400 1.153 20.294 1.00 59.62 81 VAL A CA 1
ATOM 607 C C . VAL A 1 81 ? 17.933 2.542 19.874 1.00 59.62 81 VAL A C 1
ATOM 609 O O . VAL A 1 81 ? 17.796 2.807 18.685 1.00 59.62 81 VAL A O 1
ATOM 612 N N . LEU A 1 82 ? 17.741 3.455 20.833 1.00 58.81 82 LEU A N 1
ATOM 613 C CA . LEU A 1 82 ? 17.231 4.794 20.542 1.00 58.81 82 LEU A CA 1
ATOM 614 C C . LEU A 1 82 ? 18.160 5.566 19.607 1.00 58.81 82 LEU A C 1
ATOM 616 O O . LEU A 1 82 ? 17.687 6.186 18.663 1.00 58.81 82 LEU A O 1
ATOM 620 N N . LYS A 1 83 ? 19.476 5.528 19.853 1.00 55.53 83 LYS A N 1
ATOM 621 C CA . LYS A 1 83 ? 20.450 6.243 19.025 1.00 55.53 83 LYS A CA 1
ATOM 622 C C . LYS A 1 83 ? 20.454 5.699 17.601 1.00 55.53 83 LYS A C 1
ATOM 624 O O . LYS A 1 83 ? 20.334 6.501 16.688 1.00 55.53 83 LYS A O 1
ATOM 629 N N . ALA A 1 84 ? 20.512 4.378 17.420 1.00 58.97 84 ALA A N 1
ATOM 630 C CA . ALA A 1 84 ? 20.457 3.752 16.101 1.00 58.97 84 ALA A CA 1
ATOM 631 C C . ALA A 1 84 ? 19.152 4.097 15.369 1.00 58.97 84 ALA A C 1
ATOM 633 O O . ALA A 1 84 ? 19.201 4.557 14.236 1.00 58.97 84 ALA A O 1
ATOM 634 N N . VAL A 1 85 ? 18.000 3.986 16.038 1.00 60.00 85 VAL A N 1
ATOM 635 C CA . VAL A 1 85 ? 16.684 4.349 15.479 1.00 60.00 85 VAL A CA 1
ATOM 636 C C . VAL A 1 85 ? 16.616 5.830 15.085 1.00 60.00 85 VAL A C 1
ATOM 638 O O . VAL A 1 85 ? 16.031 6.168 14.057 1.00 60.00 85 VAL A O 1
ATOM 641 N N . LEU A 1 86 ? 17.216 6.719 15.882 1.00 62.91 86 LEU A N 1
ATOM 642 C CA . LEU A 1 86 ? 17.238 8.157 15.616 1.00 62.91 86 LEU A CA 1
ATOM 643 C C . LEU A 1 86 ? 18.227 8.545 14.515 1.00 62.91 86 LEU A C 1
ATOM 645 O O . LEU A 1 86 ? 17.936 9.469 13.767 1.00 62.91 86 LEU A O 1
ATOM 649 N N . THR A 1 87 ? 19.379 7.885 14.392 1.00 58.91 87 THR A N 1
ATOM 650 C CA . THR A 1 87 ? 20.388 8.206 13.364 1.00 58.91 87 THR A CA 1
ATOM 651 C C . THR A 1 87 ? 20.145 7.493 12.042 1.00 58.91 87 THR A C 1
ATOM 653 O O . THR A 1 87 ? 20.550 7.989 10.999 1.00 58.91 87 THR A O 1
ATOM 656 N N . ASP A 1 88 ? 19.462 6.354 12.068 1.00 60.16 88 ASP A N 1
ATOM 657 C CA . ASP A 1 88 ? 19.210 5.506 10.909 1.00 60.16 88 ASP A CA 1
ATOM 658 C C . ASP A 1 88 ? 17.775 5.714 10.398 1.00 60.16 88 ASP A C 1
ATOM 660 O O . ASP A 1 88 ? 16.977 4.786 10.251 1.00 60.16 88 ASP A O 1
ATOM 664 N N . HIS A 1 89 ? 17.396 6.972 10.175 1.00 71.88 89 HIS A N 1
ATOM 665 C CA . HIS A 1 89 ? 16.093 7.312 9.617 1.00 71.88 89 HIS A CA 1
ATOM 666 C C . HIS A 1 89 ? 16.198 7.411 8.097 1.00 71.88 89 HIS A C 1
ATOM 668 O O . HIS A 1 89 ? 16.738 8.367 7.546 1.00 71.88 89 HIS A O 1
ATOM 674 N N . LEU A 1 90 ? 15.633 6.427 7.401 1.00 84.50 90 LEU A N 1
ATOM 675 C CA . LEU A 1 90 ? 15.481 6.516 5.957 1.00 84.50 90 LEU A CA 1
ATOM 676 C C . LEU A 1 90 ? 14.459 7.628 5.631 1.00 84.50 90 LEU A C 1
ATOM 678 O O . LEU A 1 90 ? 13.345 7.599 6.185 1.00 84.50 90 LEU A O 1
ATOM 682 N N . PRO A 1 91 ? 14.808 8.626 4.795 1.00 91.12 91 PRO A N 1
ATOM 683 C CA . PRO A 1 91 ? 13.879 9.686 4.426 1.00 91.12 91 PRO A CA 1
ATOM 684 C C . PRO A 1 91 ? 12.739 9.134 3.564 1.00 91.12 91 PRO A C 1
ATOM 686 O O . PRO A 1 91 ? 12.914 8.170 2.828 1.00 91.12 91 PRO A O 1
ATOM 689 N N . MET A 1 92 ? 11.564 9.753 3.630 1.00 93.94 92 MET A N 1
ATOM 690 C CA . MET A 1 92 ? 10.410 9.377 2.802 1.00 93.94 92 MET A CA 1
ATOM 691 C C . MET A 1 92 ? 10.433 10.110 1.459 1.00 93.94 92 MET A C 1
ATOM 693 O O . MET A 1 92 ? 10.996 11.207 1.347 1.00 93.94 92 MET A O 1
ATOM 697 N N . THR A 1 93 ? 9.809 9.525 0.438 1.00 96.44 93 THR A N 1
ATOM 698 C CA . THR A 1 93 ? 9.418 10.283 -0.758 1.00 96.44 93 THR A CA 1
ATOM 699 C C . THR A 1 93 ? 8.336 11.312 -0.393 1.00 96.44 93 THR A C 1
ATOM 701 O O . THR A 1 93 ? 7.639 11.147 0.615 1.00 96.44 93 THR A O 1
ATOM 704 N N . PRO A 1 94 ? 8.160 12.395 -1.174 1.00 96.81 94 PRO A N 1
ATOM 705 C CA . PRO A 1 94 ? 7.114 13.381 -0.899 1.00 96.81 94 PRO A CA 1
ATOM 706 C C . PRO A 1 94 ? 5.704 12.778 -0.868 1.00 96.81 94 PRO A C 1
ATOM 708 O O . PRO A 1 94 ? 4.905 13.159 -0.016 1.00 96.81 94 PRO A O 1
ATOM 711 N N . VAL A 1 95 ? 5.409 11.823 -1.758 1.00 97.56 95 VAL A N 1
ATOM 712 C CA . VAL A 1 95 ? 4.098 11.156 -1.826 1.00 97.56 95 VAL A CA 1
ATOM 713 C C . VAL A 1 95 ? 3.881 10.267 -0.604 1.00 97.56 95 VAL A C 1
ATOM 715 O O . VAL A 1 95 ? 2.864 10.408 0.070 1.00 97.56 95 VAL A O 1
ATOM 718 N N . ALA A 1 96 ? 4.875 9.453 -0.233 1.00 96.38 96 ALA A N 1
ATOM 719 C CA . ALA A 1 96 ? 4.812 8.634 0.977 1.00 96.38 96 ALA A CA 1
ATOM 720 C C . ALA A 1 96 ? 4.639 9.495 2.237 1.00 96.38 96 ALA A C 1
ATOM 722 O O . ALA A 1 96 ? 3.821 9.193 3.103 1.00 96.38 96 ALA A O 1
ATOM 723 N N . LYS A 1 97 ? 5.364 10.618 2.327 1.00 95.00 97 LYS A N 1
ATOM 724 C CA . LYS A 1 97 ? 5.220 11.560 3.442 1.00 95.00 97 LYS A CA 1
ATOM 725 C C . LYS A 1 97 ? 3.797 12.121 3.521 1.00 95.00 97 LYS A C 1
ATOM 727 O O . LYS A 1 97 ? 3.216 12.096 4.599 1.00 95.00 97 LYS A O 1
ATOM 732 N N . ARG A 1 98 ? 3.228 12.579 2.400 1.00 95.31 98 ARG A N 1
ATOM 733 C CA . ARG A 1 98 ? 1.850 13.100 2.347 1.00 95.31 98 ARG A CA 1
ATOM 734 C C . ARG A 1 98 ? 0.821 12.043 2.745 1.00 95.31 98 ARG A C 1
ATOM 736 O O . ARG A 1 98 ? -0.038 12.335 3.565 1.00 95.31 98 ARG A O 1
ATOM 743 N N . ALA A 1 99 ? 0.942 10.823 2.220 1.00 95.12 99 ALA A N 1
ATOM 744 C CA . ALA A 1 99 ? 0.049 9.719 2.570 1.00 95.12 99 ALA A CA 1
ATOM 745 C C . ALA A 1 99 ? 0.111 9.393 4.070 1.00 95.12 99 ALA A C 1
ATOM 747 O O . ALA A 1 99 ? -0.919 9.192 4.707 1.00 95.12 99 ALA A O 1
ATOM 748 N N . LEU A 1 100 ? 1.312 9.403 4.661 1.00 92.44 100 LEU A N 1
ATOM 749 C CA . LEU A 1 100 ? 1.469 9.222 6.099 1.00 92.44 100 LEU A CA 1
ATOM 750 C C . LEU A 1 100 ? 0.774 10.350 6.876 1.00 92.44 100 LEU A C 1
ATOM 752 O O . LEU A 1 100 ? 0.031 10.061 7.810 1.00 92.44 100 LEU A O 1
ATOM 756 N N . GLU A 1 101 ? 0.990 11.614 6.493 1.00 91.62 101 GLU A N 1
ATOM 757 C CA . GLU A 1 101 ? 0.417 12.802 7.152 1.00 91.62 101 GLU A CA 1
ATOM 758 C C . GLU A 1 101 ? -1.120 12.796 7.211 1.00 91.62 101 GLU A C 1
ATOM 760 O O . GLU A 1 101 ? -1.676 13.370 8.148 1.00 91.62 101 GLU A O 1
ATOM 765 N N . GLU A 1 102 ? -1.814 12.108 6.296 1.00 91.88 102 GLU A N 1
ATOM 766 C CA . GLU A 1 102 ? -3.272 11.903 6.376 1.00 91.88 102 GLU A CA 1
ATOM 767 C C . GLU A 1 102 ? -3.705 11.176 7.658 1.00 91.88 102 GLU A C 1
ATOM 769 O O . GLU A 1 102 ? -4.784 11.441 8.188 1.00 91.88 102 GLU A O 1
ATOM 774 N N . GLY A 1 103 ? -2.841 10.331 8.231 1.00 89.06 103 GLY A N 1
ATOM 775 C CA . GLY A 1 103 ? -3.079 9.670 9.516 1.00 89.06 103 GLY A CA 1
ATOM 776 C C . GLY A 1 103 ? -3.219 10.629 10.701 1.00 89.06 103 GLY A C 1
ATOM 777 O O . GLY A 1 103 ? -3.829 10.266 11.706 1.00 89.06 103 GLY A O 1
ATOM 778 N N . GLY A 1 104 ? -2.671 11.842 10.590 1.00 87.38 104 GLY A N 1
ATOM 779 C CA . GLY A 1 104 ? -2.734 12.887 11.614 1.00 87.38 104 GLY A CA 1
ATOM 780 C C . GLY A 1 104 ? -3.834 13.926 11.390 1.00 87.38 104 GLY A C 1
ATOM 781 O O . GLY A 1 104 ? -3.848 14.940 12.094 1.00 87.38 104 GLY A O 1
ATOM 782 N N . LYS A 1 105 ? -4.720 13.721 10.409 1.00 86.94 105 LYS A N 1
ATOM 783 C CA . LYS A 1 105 ? -5.797 14.655 10.059 1.00 86.94 105 LYS A CA 1
ATOM 784 C C . LYS A 1 105 ? -7.172 14.127 10.482 1.00 86.94 105 LYS A C 1
ATOM 786 O O . LYS A 1 105 ? -7.367 12.924 10.609 1.00 86.94 105 LYS A O 1
ATOM 791 N N . ASP A 1 106 ? -8.120 15.030 10.711 1.00 84.06 106 ASP A N 1
ATOM 792 C CA . ASP A 1 106 ? -9.546 14.735 10.888 1.00 84.06 106 ASP A CA 1
ATOM 793 C C . ASP A 1 106 ? -10.279 14.649 9.531 1.00 84.06 106 ASP A C 1
ATOM 795 O O . ASP A 1 106 ? -9.685 14.848 8.468 1.00 84.06 106 ASP A O 1
ATOM 799 N N . ASP A 1 107 ? -11.590 14.374 9.544 1.00 79.88 107 ASP A N 1
ATOM 800 C CA . ASP A 1 107 ? -12.433 14.279 8.328 1.00 79.88 107 ASP A CA 1
ATOM 801 C C . ASP A 1 107 ? -12.524 15.577 7.530 1.00 79.88 107 ASP A C 1
ATOM 803 O O . ASP A 1 107 ? -12.920 15.575 6.368 1.00 79.88 107 ASP A O 1
ATOM 807 N N . ARG A 1 108 ? -12.121 16.690 8.139 1.00 82.12 108 ARG A N 1
ATOM 808 C CA . ARG A 1 108 ? -12.083 18.011 7.521 1.00 82.12 108 ARG A CA 1
ATOM 809 C C . ARG A 1 108 ? -10.658 18.393 7.102 1.00 82.12 108 ARG A C 1
ATOM 811 O O . ARG A 1 108 ? -10.420 19.554 6.775 1.00 82.12 108 ARG A O 1
ATOM 818 N N . GLY A 1 109 ? -9.709 17.453 7.139 1.00 82.81 109 GLY A N 1
ATOM 819 C CA . GLY A 1 109 ? -8.313 17.659 6.755 1.00 82.81 109 GLY A CA 1
ATOM 820 C C . GLY A 1 109 ? -7.492 18.484 7.751 1.00 82.81 109 GLY A C 1
ATOM 821 O O . GLY A 1 109 ? -6.382 18.904 7.419 1.00 82.81 109 GLY A O 1
ATOM 822 N N . ARG A 1 110 ? -8.004 18.745 8.960 1.00 85.06 110 ARG A N 1
ATOM 823 C CA . ARG A 1 110 ? -7.285 19.497 9.998 1.00 85.06 110 ARG A CA 1
ATOM 824 C C . ARG A 1 110 ? -6.470 18.566 10.877 1.00 85.06 110 ARG A C 1
ATOM 826 O O . ARG A 1 110 ? -6.909 17.472 11.202 1.00 85.06 110 ARG A O 1
ATOM 833 N N . TRP A 1 111 ? -5.311 19.034 11.324 1.00 83.88 111 TRP A N 1
ATOM 834 C CA . TRP A 1 111 ? -4.491 18.307 12.291 1.00 83.88 111 TRP A CA 1
ATOM 835 C C . TRP A 1 111 ? -5.255 18.059 13.596 1.00 83.88 111 TRP A C 1
ATOM 837 O O . TRP A 1 111 ? -5.805 18.997 14.177 1.00 83.88 111 TRP A O 1
ATOM 847 N N . VAL A 1 112 ? -5.270 16.808 14.063 1.00 76.88 112 VAL A N 1
ATOM 848 C CA . VAL A 1 112 ? -5.873 16.455 15.359 1.00 76.88 112 VAL A CA 1
ATOM 849 C C . VAL A 1 112 ? -4.994 16.962 16.510 1.00 76.88 112 VAL A C 1
ATOM 851 O O . VAL A 1 112 ? -3.764 16.957 16.410 1.00 76.88 112 VAL A O 1
ATOM 854 N N . ASP A 1 113 ? -5.613 17.432 17.602 1.00 68.00 113 ASP A N 1
ATOM 855 C CA . ASP A 1 113 ? -4.900 18.100 18.701 1.00 68.00 113 ASP A CA 1
ATOM 856 C C . ASP A 1 113 ? -3.804 17.215 19.326 1.00 68.00 113 ASP A C 1
ATOM 858 O O . ASP A 1 113 ? -3.962 16.032 19.634 1.00 68.00 113 ASP A O 1
ATOM 862 N N . THR A 1 114 ? -2.671 17.858 19.577 1.00 54.44 114 THR A N 1
ATOM 863 C CA . THR A 1 114 ? -1.434 17.320 20.128 1.00 54.44 114 THR A CA 1
ATOM 864 C C . THR A 1 114 ? -1.536 16.705 21.520 1.00 54.44 114 THR A C 1
ATOM 866 O O . THR A 1 114 ? -0.645 15.947 21.888 1.00 54.44 114 THR A O 1
ATOM 869 N N . ARG A 1 115 ? -2.602 16.938 22.293 1.00 53.91 115 ARG A N 1
ATOM 870 C CA . ARG A 1 115 ? -2.828 16.205 23.556 1.00 53.91 115 ARG A CA 1
ATOM 871 C C . ARG A 1 115 ? -3.378 14.791 23.335 1.00 53.91 115 ARG A C 1
ATOM 873 O O . ARG A 1 115 ? -3.109 13.909 24.143 1.00 53.91 115 ARG A O 1
ATOM 880 N N . GLN A 1 116 ? -4.050 14.544 22.207 1.00 50.72 116 GLN A N 1
ATOM 881 C CA . GLN A 1 116 ? -4.419 13.199 21.742 1.00 50.72 116 GLN A CA 1
ATOM 882 C C . GLN A 1 116 ? -3.311 12.530 20.901 1.00 50.72 116 GLN A C 1
ATOM 884 O O . GLN A 1 116 ? -3.437 11.349 20.573 1.00 50.72 116 GLN A O 1
ATOM 889 N N . LYS A 1 117 ? -2.178 13.212 20.617 1.00 45.53 117 LYS A N 1
ATOM 890 C CA . LYS A 1 117 ? -1.025 12.640 19.870 1.00 45.53 117 LYS A CA 1
ATOM 891 C C . LYS A 1 117 ? -0.501 11.333 20.454 1.00 45.53 117 LYS A C 1
ATOM 893 O O . LYS A 1 117 ? 0.028 10.527 19.699 1.00 45.53 117 LYS A O 1
ATOM 898 N N . ALA A 1 118 ? -0.624 11.121 21.765 1.00 43.06 118 ALA A N 1
ATOM 899 C CA . ALA A 1 118 ? -0.162 9.892 22.412 1.00 43.06 118 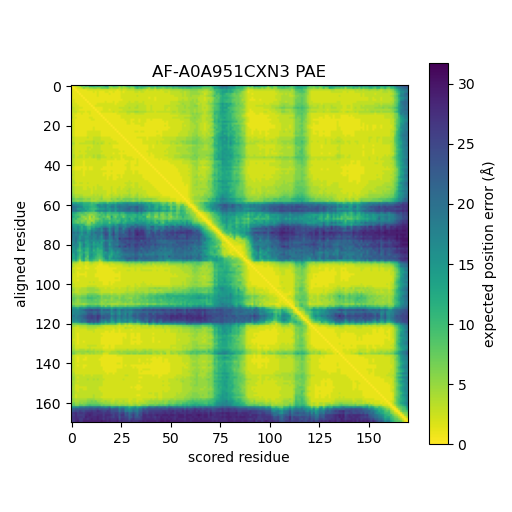ALA A CA 1
ATOM 900 C C . ALA A 1 118 ? -0.952 8.637 21.972 1.00 43.06 118 ALA A C 1
ATOM 902 O O . ALA A 1 118 ? -0.486 7.526 22.204 1.00 43.06 118 ALA A O 1
ATOM 903 N N . ARG A 1 119 ? -2.112 8.807 21.312 1.00 53.38 119 ARG A N 1
ATOM 904 C CA . ARG A 1 119 ? -2.939 7.737 20.721 1.00 53.38 119 ARG A CA 1
ATOM 905 C C . ARG A 1 119 ? -3.174 7.873 19.198 1.00 53.38 119 ARG A C 1
ATOM 907 O O . ARG A 1 119 ? -3.774 6.979 18.619 1.00 53.38 119 ARG A O 1
ATOM 914 N N . GLY A 1 120 ? -2.755 8.963 18.544 1.00 56.31 120 GLY A N 1
ATOM 915 C CA . GLY A 1 120 ? -3.455 9.485 17.354 1.00 56.31 120 GLY A CA 1
ATOM 916 C C . GLY A 1 120 ? -2.673 9.553 16.038 1.00 56.31 120 GLY A C 1
ATOM 917 O O . GLY A 1 120 ? -2.400 10.650 15.557 1.00 56.31 120 GLY A O 1
ATOM 918 N N . TRP A 1 121 ? -2.361 8.406 15.431 1.00 72.81 121 TRP A N 1
ATOM 919 C CA . TRP A 1 121 ? -2.201 8.306 13.971 1.00 72.81 121 TRP A CA 1
ATOM 920 C C . TRP A 1 121 ? -3.139 7.204 13.482 1.00 72.81 121 TRP A C 1
ATOM 922 O O . TRP A 1 121 ? -2.956 6.047 13.853 1.00 72.81 121 TRP A O 1
ATOM 932 N N . SER A 1 122 ? -4.148 7.551 12.681 1.00 87.38 122 SER A N 1
ATOM 933 C CA . SER A 1 122 ? -5.064 6.552 12.121 1.00 87.38 122 SER A CA 1
ATOM 934 C C . SER A 1 122 ? -4.411 5.862 10.932 1.00 87.38 122 SER A C 1
ATOM 936 O O . SER A 1 122 ? -4.168 6.469 9.887 1.00 87.38 122 SER A O 1
ATOM 938 N N . ARG A 1 123 ? -4.145 4.567 11.093 1.00 90.38 123 ARG A N 1
ATOM 939 C CA . ARG A 1 123 ? -3.685 3.683 10.015 1.00 90.38 123 ARG A CA 1
ATOM 940 C C . ARG A 1 123 ? -4.718 3.575 8.898 1.00 90.38 123 ARG A C 1
ATOM 942 O O . ARG A 1 123 ? -4.340 3.538 7.736 1.00 90.38 123 ARG A O 1
ATOM 949 N N . GLU A 1 124 ? -6.001 3.612 9.244 1.00 92.69 124 GLU A N 1
ATOM 950 C CA . GLU A 1 124 ? -7.121 3.552 8.311 1.00 92.69 124 GLU A CA 1
ATOM 951 C C . GLU A 1 124 ? -7.072 4.750 7.355 1.00 92.69 124 GLU A C 1
ATOM 953 O O . GLU A 1 124 ? -7.215 4.585 6.147 1.00 92.69 124 GLU A O 1
ATOM 958 N N . ARG A 1 125 ? -6.767 5.952 7.865 1.00 93.25 125 ARG A N 1
ATOM 959 C CA . ARG A 1 125 ? -6.592 7.157 7.035 1.00 93.25 125 ARG A CA 1
ATOM 960 C C . ARG A 1 125 ? -5.363 7.093 6.140 1.00 93.25 125 ARG A C 1
ATOM 962 O O . ARG A 1 125 ? -5.452 7.472 4.975 1.00 93.25 125 ARG A O 1
ATOM 969 N N . VAL A 1 126 ? -4.237 6.595 6.658 1.00 94.81 126 VAL A N 1
ATOM 970 C CA . VAL A 1 126 ? -3.037 6.367 5.834 1.00 94.81 126 VAL A CA 1
ATOM 971 C C . VAL A 1 126 ? -3.363 5.389 4.705 1.00 94.81 126 VAL A C 1
ATOM 973 O O . VAL A 1 126 ? -3.022 5.645 3.554 1.00 94.81 126 VAL A O 1
ATOM 976 N N . LEU A 1 127 ? -4.073 4.302 5.011 1.00 96.06 127 LEU A N 1
ATOM 977 C CA . LEU A 1 127 ? -4.461 3.302 4.025 1.00 96.06 127 LEU A CA 1
ATOM 978 C C . LEU A 1 127 ? -5.438 3.870 2.987 1.00 96.06 127 LEU A C 1
ATOM 980 O O . LEU A 1 127 ? -5.222 3.675 1.798 1.00 96.06 127 LEU A O 1
ATOM 984 N N . ILE A 1 128 ? -6.442 4.655 3.392 1.00 96.62 128 ILE A N 1
ATOM 985 C CA . ILE A 1 128 ? -7.334 5.374 2.463 1.00 96.62 128 ILE A CA 1
ATOM 986 C C . ILE A 1 128 ? -6.540 6.289 1.519 1.00 96.62 128 ILE A C 1
ATOM 988 O O . ILE A 1 128 ? -6.840 6.343 0.324 1.00 96.62 128 ILE A O 1
ATOM 992 N N . ALA A 1 129 ? -5.532 6.999 2.033 1.00 96.88 129 ALA A N 1
ATOM 993 C CA . ALA A 1 129 ? -4.680 7.855 1.216 1.00 96.88 129 ALA A CA 1
ATOM 994 C C . ALA A 1 129 ? -3.900 7.043 0.171 1.00 96.88 129 ALA A C 1
ATOM 996 O O . ALA A 1 129 ? -3.868 7.434 -0.993 1.00 96.88 129 ALA A O 1
ATOM 997 N N . LEU A 1 130 ? -3.334 5.896 0.566 1.00 98.06 130 LEU A N 1
ATOM 998 C CA . LEU A 1 130 ? -2.611 4.987 -0.332 1.00 98.06 130 LEU A CA 1
ATOM 999 C C . LEU A 1 130 ? -3.532 4.366 -1.396 1.00 98.06 130 LEU A C 1
ATOM 1001 O O . LEU A 1 130 ? -3.175 4.350 -2.568 1.00 98.06 130 LEU A O 1
ATOM 1005 N N . LEU A 1 131 ? -4.742 3.934 -1.019 1.00 97.88 131 LEU A N 1
ATOM 1006 C CA . LEU A 1 131 ? -5.749 3.382 -1.941 1.00 97.88 131 LEU A CA 1
ATOM 1007 C C . LEU A 1 131 ? -6.203 4.395 -3.005 1.00 97.88 131 LEU A C 1
ATOM 1009 O O . LEU A 1 131 ? -6.665 4.005 -4.074 1.00 97.88 131 LEU A O 1
ATOM 1013 N N . SER A 1 132 ? -6.073 5.691 -2.712 1.00 97.38 132 SER A N 1
ATOM 1014 C CA . SER A 1 132 ? -6.459 6.781 -3.616 1.00 97.38 132 SER A CA 1
ATOM 1015 C C . SER A 1 132 ? -5.347 7.181 -4.597 1.00 97.38 132 SER A C 1
ATOM 1017 O O . SER A 1 132 ? -5.567 8.053 -5.438 1.00 97.38 132 SER A O 1
ATOM 1019 N N . LEU A 1 133 ? -4.150 6.592 -4.489 1.00 97.88 133 LEU A N 1
ATOM 1020 C CA . LEU A 1 133 ? -3.052 6.835 -5.426 1.00 97.88 133 LEU A CA 1
ATOM 1021 C C . LEU A 1 133 ? -3.348 6.183 -6.784 1.00 97.88 133 LEU A C 1
ATOM 1023 O O . LEU A 1 133 ? -4.062 5.185 -6.875 1.00 97.88 133 LEU A O 1
ATOM 1027 N N . ALA A 1 134 ? -2.789 6.752 -7.851 1.00 96.00 134 ALA A N 1
ATOM 1028 C CA . ALA A 1 134 ? -2.966 6.274 -9.220 1.00 96.00 134 ALA A CA 1
ATOM 1029 C C . ALA A 1 134 ? -1.607 5.979 -9.879 1.00 96.00 134 ALA A C 1
ATOM 1031 O O . ALA A 1 134 ? -0.610 6.612 -9.510 1.00 96.00 134 ALA A O 1
ATOM 1032 N N . PRO A 1 135 ? -1.547 5.069 -10.870 1.00 90.56 135 PRO A N 1
ATOM 1033 C CA . PRO A 1 135 ? -0.347 4.864 -11.672 1.00 90.56 135 PRO A CA 1
ATOM 1034 C C . PRO A 1 135 ? 0.158 6.189 -12.274 1.00 90.56 135 PRO A C 1
ATOM 1036 O O . PRO A 1 135 ? -0.657 7.022 -12.682 1.00 90.56 135 PRO A O 1
ATOM 1039 N N . PRO A 1 136 ? 1.481 6.416 -12.338 1.00 92.81 136 PRO A N 1
ATOM 1040 C CA . PRO A 1 136 ? 2.564 5.451 -12.117 1.00 92.81 136 PRO A CA 1
ATOM 1041 C C . PRO A 1 136 ? 3.067 5.340 -10.654 1.00 92.81 136 PRO A C 1
ATOM 1043 O O . PRO A 1 136 ? 4.252 5.097 -10.438 1.00 92.81 136 PRO A O 1
ATOM 1046 N N . ASP A 1 137 ? 2.224 5.539 -9.630 1.00 97.44 137 ASP A N 1
ATOM 1047 C CA . ASP A 1 137 ? 2.636 5.346 -8.228 1.00 97.44 137 ASP A CA 1
ATOM 1048 C C . ASP A 1 137 ? 2.893 3.858 -7.866 1.00 97.44 137 ASP A C 1
ATOM 1050 O O . ASP A 1 137 ? 2.047 3.013 -8.171 1.00 97.44 137 ASP A O 1
ATOM 1054 N N . PRO A 1 138 ? 3.999 3.517 -7.164 1.00 97.25 138 PRO A N 1
ATOM 1055 C CA . PRO A 1 138 ? 4.321 2.135 -6.787 1.00 97.25 138 PRO A CA 1
ATOM 1056 C C . PRO A 1 138 ? 3.285 1.441 -5.894 1.00 97.25 138 PRO A C 1
ATOM 1058 O O . PRO A 1 138 ? 3.026 0.256 -6.080 1.00 97.25 138 PRO A O 1
ATOM 1061 N N . ALA A 1 139 ? 2.662 2.150 -4.943 1.00 97.88 139 ALA A N 1
ATOM 1062 C CA . ALA A 1 139 ? 1.593 1.555 -4.141 1.00 97.88 139 ALA A CA 1
ATOM 1063 C C . ALA A 1 139 ? 0.364 1.266 -4.996 1.00 97.88 139 ALA A C 1
ATOM 1065 O O . ALA A 1 139 ? -0.262 0.231 -4.808 1.00 97.88 139 ALA A O 1
ATOM 1066 N N . ALA A 1 140 ? 0.026 2.153 -5.936 1.00 98.06 140 ALA A N 1
ATOM 1067 C CA . ALA A 1 140 ? -1.090 1.916 -6.844 1.00 98.06 140 ALA A CA 1
ATOM 1068 C C . ALA A 1 140 ? -0.840 0.670 -7.708 1.00 98.06 140 ALA A C 1
ATOM 1070 O O . ALA A 1 140 ? -1.703 -0.198 -7.765 1.00 98.06 140 ALA A O 1
ATOM 1071 N N . ALA A 1 141 ? 0.360 0.540 -8.287 1.00 97.50 141 ALA A N 1
ATOM 1072 C CA . ALA A 1 141 ? 0.749 -0.637 -9.064 1.00 97.50 141 ALA A CA 1
ATOM 1073 C C . ALA A 1 141 ? 0.714 -1.930 -8.230 1.00 97.50 141 ALA A C 1
ATOM 1075 O O . ALA A 1 141 ? 0.182 -2.937 -8.686 1.00 97.50 141 ALA A O 1
ATOM 1076 N N . LEU A 1 142 ? 1.221 -1.893 -6.992 1.00 98.00 142 LEU A N 1
ATOM 1077 C CA . LEU A 1 142 ? 1.171 -3.033 -6.075 1.00 98.00 142 LEU A CA 1
ATOM 1078 C C . LEU A 1 142 ? -0.270 -3.438 -5.735 1.00 98.00 142 LEU A C 1
ATOM 1080 O O . LEU A 1 142 ? -0.603 -4.617 -5.766 1.00 98.00 142 LEU A O 1
ATOM 1084 N N . LEU A 1 143 ? -1.126 -2.471 -5.405 1.00 97.81 143 LEU A N 1
ATOM 1085 C CA . LEU A 1 143 ? -2.527 -2.732 -5.072 1.00 97.81 143 LEU A CA 1
ATOM 1086 C C . LEU A 1 143 ? -3.304 -3.292 -6.275 1.00 97.81 143 LEU A C 1
ATOM 1088 O O . LEU A 1 143 ? -4.151 -4.161 -6.083 1.00 97.81 143 LEU A O 1
ATOM 1092 N N . ASP A 1 144 ? -3.000 -2.826 -7.489 1.00 97.19 144 ASP A N 1
ATOM 1093 C CA . ASP A 1 144 ? -3.587 -3.349 -8.727 1.00 97.19 144 ASP A CA 1
ATOM 1094 C C . ASP A 1 144 ? -3.096 -4.782 -9.018 1.00 97.19 144 ASP A C 1
ATOM 1096 O O . ASP A 1 144 ? -3.909 -5.643 -9.343 1.00 97.19 144 ASP A O 1
ATOM 1100 N N . ALA A 1 145 ? -1.804 -5.079 -8.824 1.00 97.06 145 ALA A N 1
ATOM 1101 C CA . ALA A 1 145 ? -1.251 -6.431 -8.987 1.00 97.06 145 ALA A CA 1
ATOM 1102 C C . ALA A 1 145 ? -1.770 -7.437 -7.946 1.00 97.06 145 ALA A C 1
ATOM 1104 O O . ALA A 1 145 ? -1.792 -8.638 -8.200 1.00 97.06 145 ALA A O 1
ATOM 1105 N N . LEU A 1 146 ? -2.193 -6.950 -6.778 1.00 97.00 146 LEU A N 1
ATOM 1106 C CA . LEU A 1 146 ? -2.863 -7.740 -5.743 1.00 97.00 146 LEU A CA 1
ATOM 1107 C C . LEU A 1 146 ? -4.376 -7.876 -5.972 1.00 97.00 146 LEU A C 1
ATOM 1109 O O . LEU A 1 146 ? -5.058 -8.444 -5.122 1.00 97.00 146 LEU A O 1
ATOM 1113 N N . GLU A 1 147 ? -4.905 -7.330 -7.072 1.00 97.12 147 GLU A N 1
ATOM 1114 C CA . GLU A 1 147 ? -6.329 -7.360 -7.431 1.00 97.12 147 GLU A CA 1
ATOM 1115 C C . GLU A 1 147 ? -7.248 -6.787 -6.334 1.00 97.12 147 GLU A C 1
ATOM 1117 O O . GLU A 1 147 ? -8.392 -7.208 -6.144 1.00 97.12 147 GLU A O 1
ATOM 1122 N N . ILE A 1 148 ? -6.754 -5.797 -5.586 1.00 96.69 148 ILE A N 1
ATOM 1123 C CA . ILE A 1 148 ? -7.497 -5.203 -4.476 1.00 96.69 148 ILE A CA 1
ATOM 1124 C C . ILE A 1 148 ? -8.576 -4.262 -5.019 1.00 96.69 148 ILE A C 1
ATOM 1126 O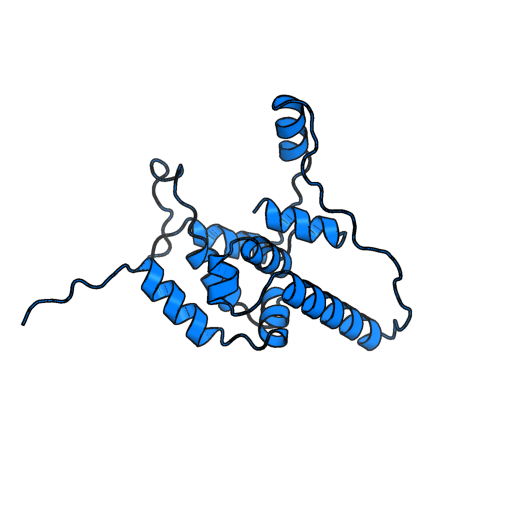 O . ILE A 1 148 ? -8.279 -3.271 -5.688 1.00 96.69 148 ILE A O 1
ATOM 1130 N N . ASP A 1 149 ? -9.837 -4.491 -4.636 1.00 96.19 149 ASP A N 1
ATOM 1131 C CA . ASP A 1 149 ? -10.919 -3.525 -4.863 1.00 96.19 149 ASP A CA 1
ATOM 1132 C C . ASP A 1 149 ? -10.733 -2.299 -3.954 1.00 96.19 149 ASP A C 1
ATOM 1134 O O . ASP A 1 149 ? -11.241 -2.207 -2.827 1.00 96.19 149 ASP A O 1
ATOM 1138 N N . ARG A 1 150 ? -9.968 -1.331 -4.464 1.00 96.31 150 ARG A N 1
ATOM 1139 C CA . ARG A 1 150 ? -9.588 -0.114 -3.741 1.00 96.31 150 ARG A CA 1
ATOM 1140 C C . ARG A 1 150 ? -10.797 0.715 -3.311 1.00 96.31 150 ARG A C 1
ATOM 1142 O O . ARG A 1 150 ? -10.765 1.338 -2.245 1.00 96.31 150 ARG A O 1
ATOM 1149 N N . ALA A 1 151 ? -11.870 0.706 -4.103 1.00 95.75 151 ALA A N 1
ATOM 1150 C CA . ALA A 1 151 ? -13.089 1.441 -3.799 1.00 95.75 151 ALA A CA 1
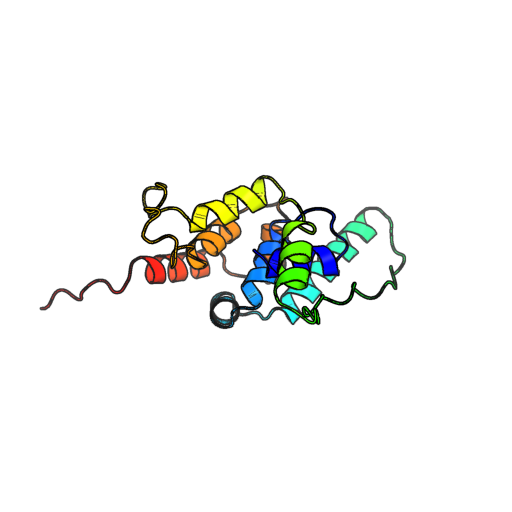ATOM 1151 C C . ALA A 1 151 ? -13.844 0.787 -2.634 1.00 95.75 151 ALA A C 1
ATOM 1153 O O . ALA A 1 151 ? -14.163 1.468 -1.653 1.00 95.75 151 ALA A O 1
ATOM 1154 N N . ALA A 1 152 ? -14.056 -0.531 -2.690 1.00 96.31 152 ALA A N 1
ATOM 1155 C CA . ALA A 1 152 ? -14.743 -1.268 -1.633 1.00 96.31 152 ALA A CA 1
ATOM 1156 C C . ALA A 1 152 ? -13.956 -1.274 -0.315 1.00 96.31 152 ALA A C 1
ATOM 1158 O O . ALA A 1 152 ? -14.539 -1.113 0.760 1.00 96.31 152 ALA A O 1
ATOM 1159 N N . VAL A 1 153 ? -12.628 -1.432 -0.364 1.00 97.25 153 VAL A N 1
ATOM 1160 C CA . VAL A 1 153 ? -11.771 -1.325 0.829 1.00 97.25 153 VAL A CA 1
ATOM 1161 C C . VAL A 1 153 ? -11.846 0.085 1.419 1.00 97.25 153 VAL A C 1
ATOM 1163 O O . VAL A 1 153 ? -12.054 0.254 2.622 1.00 97.25 153 VAL A O 1
ATOM 1166 N N . GLY A 1 154 ? -11.726 1.115 0.578 1.00 96.31 154 GLY A N 1
ATOM 1167 C CA . GLY A 1 154 ? -11.790 2.505 1.017 1.00 96.31 154 GLY A CA 1
ATOM 1168 C C . GLY A 1 154 ? -13.135 2.879 1.649 1.00 96.31 154 GLY A C 1
ATOM 1169 O O . GLY A 1 154 ? -13.165 3.708 2.559 1.00 96.31 154 GLY A O 1
ATOM 1170 N N . ALA A 1 155 ? -14.248 2.301 1.190 1.00 95.12 155 ALA A N 1
ATOM 1171 C CA . ALA A 1 155 ? -15.564 2.498 1.798 1.00 95.12 155 ALA A CA 1
ATOM 1172 C C . ALA A 1 155 ? -15.625 1.899 3.214 1.00 95.12 155 ALA A C 1
ATOM 1174 O O . ALA A 1 155 ? -15.910 2.623 4.169 1.00 95.12 155 ALA A O 1
ATOM 1175 N N . ARG A 1 156 ? -15.227 0.627 3.366 1.00 94.25 156 ARG A N 1
ATOM 1176 C CA . ARG A 1 156 ? -15.188 -0.084 4.659 1.00 94.25 156 ARG A CA 1
ATOM 1177 C C . ARG A 1 156 ? -14.327 0.635 5.706 1.00 94.25 156 ARG A C 1
ATOM 1179 O O . ARG A 1 156 ? -14.706 0.757 6.872 1.00 94.25 156 ARG A O 1
ATOM 1186 N N . LEU A 1 157 ? -13.174 1.165 5.298 1.00 93.94 157 LEU A N 1
ATOM 1187 C CA . LEU A 1 157 ? -12.287 1.917 6.194 1.00 93.94 157 LEU A CA 1
ATOM 1188 C C . LEU A 1 157 ? -12.908 3.240 6.660 1.00 93.94 157 LEU A C 1
ATOM 1190 O O . LEU A 1 157 ? -12.761 3.612 7.822 1.00 93.94 157 LEU A O 1
ATOM 1194 N N . ARG A 1 158 ? -13.627 3.950 5.782 1.00 91.62 158 ARG A N 1
ATOM 1195 C CA . ARG A 1 158 ? -14.320 5.195 6.154 1.00 91.62 158 ARG A CA 1
ATOM 1196 C C . ARG A 1 158 ? -15.456 4.938 7.138 1.00 91.62 158 ARG A C 1
ATOM 1198 O O . ARG A 1 158 ? -15.609 5.712 8.077 1.00 91.62 158 ARG A O 1
ATOM 1205 N N . GLU A 1 159 ? -16.200 3.849 6.965 1.00 90.81 159 GLU A N 1
ATOM 1206 C CA . GLU A 1 159 ? -17.212 3.409 7.936 1.00 90.81 159 GLU A CA 1
ATOM 1207 C C . GLU A 1 159 ? -16.582 3.106 9.300 1.00 90.81 159 GLU A C 1
ATOM 1209 O O . GLU A 1 159 ? -17.096 3.536 10.330 1.00 90.81 159 GLU A O 1
ATOM 1214 N N . THR A 1 160 ? -15.416 2.453 9.304 1.00 88.38 160 THR A N 1
ATOM 1215 C CA . THR A 1 160 ? -14.659 2.159 10.532 1.00 88.38 160 THR A CA 1
ATOM 1216 C C . THR A 1 160 ? -14.258 3.438 11.277 1.00 88.38 160 THR A C 1
ATOM 1218 O O . THR A 1 160 ? -14.411 3.517 12.494 1.00 88.38 160 THR A O 1
ATOM 1221 N N . ILE A 1 161 ? -13.780 4.463 10.559 1.00 84.94 161 ILE A N 1
ATOM 1222 C CA . ILE A 1 161 ? -13.367 5.747 11.155 1.00 84.94 161 ILE A CA 1
ATOM 1223 C C . ILE A 1 161 ? -14.574 6.566 11.638 1.00 84.94 161 ILE A C 1
ATOM 1225 O O . ILE A 1 161 ? -14.477 7.242 12.661 1.00 84.94 161 ILE A O 1
ATOM 1229 N N . ALA A 1 162 ? -15.703 6.512 10.925 1.00 80.56 162 ALA A N 1
ATOM 1230 C CA . ALA A 1 162 ? -16.923 7.235 11.289 1.00 80.56 162 ALA A CA 1
ATOM 1231 C C . ALA A 1 162 ? -17.576 6.709 12.585 1.00 80.56 162 ALA A C 1
ATOM 1233 O O . ALA A 1 162 ? -18.364 7.425 13.204 1.00 80.56 162 ALA A O 1
ATOM 1234 N N . GLY A 1 163 ? -17.230 5.488 13.013 1.00 66.56 163 GLY A N 1
ATOM 1235 C CA . GLY A 1 163 ? -17.856 4.803 14.143 1.00 66.56 163 GLY A CA 1
ATOM 1236 C C . GLY A 1 163 ? -19.268 4.297 13.809 1.00 66.56 163 GLY A C 1
ATOM 1237 O O . GLY A 1 163 ? -19.822 4.621 12.755 1.00 66.56 163 GLY A O 1
ATOM 1238 N N . PRO A 1 164 ? -19.887 3.481 14.683 1.00 52.72 164 PRO A N 1
ATOM 1239 C CA . PRO A 1 164 ? -21.259 3.044 14.468 1.00 52.72 164 PRO A CA 1
ATOM 1240 C C . PRO A 1 164 ? -22.174 4.271 14.434 1.00 52.72 164 PRO A C 1
ATOM 1242 O O . PRO A 1 164 ? -22.260 5.015 15.413 1.00 52.72 164 PRO A O 1
ATOM 1245 N N . LYS A 1 165 ? -22.884 4.479 13.315 1.00 48.94 165 LYS A N 1
ATOM 1246 C CA . LYS A 1 165 ? -24.059 5.356 13.316 1.00 48.94 165 LYS A CA 1
ATOM 1247 C C . LYS A 1 165 ? -24.990 4.808 14.392 1.00 48.94 165 LYS A C 1
ATOM 1249 O O . LYS A 1 165 ? -25.382 3.644 14.306 1.00 48.94 165 LYS A O 1
ATOM 1254 N N . ALA A 1 166 ? -25.285 5.609 15.416 1.00 45.41 166 ALA A N 1
ATOM 1255 C CA . ALA A 1 166 ? -26.340 5.283 16.362 1.00 45.41 166 ALA A CA 1
ATOM 1256 C C . ALA A 1 166 ? -27.574 4.905 15.536 1.00 45.41 166 ALA A C 1
ATOM 1258 O O . ALA A 1 166 ? -28.007 5.677 14.682 1.00 45.41 166 ALA A O 1
ATOM 1259 N N . GLN A 1 167 ? -28.044 3.670 15.701 1.00 46.44 167 GLN A N 1
ATOM 1260 C CA . GLN A 1 167 ? -29.326 3.267 15.153 1.00 46.44 167 GLN A CA 1
ATOM 1261 C C . GLN A 1 167 ? -30.354 4.135 15.873 1.00 46.44 167 GLN A C 1
ATOM 1263 O O . GLN A 1 167 ? -30.610 3.931 17.060 1.00 46.44 167 GLN A O 1
ATOM 1268 N N . ASP A 1 168 ? -30.851 5.162 15.186 1.00 45.59 168 ASP A N 1
ATOM 1269 C CA . ASP A 1 168 ? -32.009 5.916 15.639 1.00 45.59 168 ASP A CA 1
ATOM 1270 C C . ASP A 1 168 ? -33.163 4.923 15.761 1.00 45.59 168 ASP A C 1
ATOM 1272 O O . ASP A 1 168 ? -33.529 4.242 14.799 1.00 45.59 168 ASP A O 1
ATOM 1276 N N . GLY A 1 169 ? -33.657 4.790 16.990 1.00 50.06 169 GLY A N 1
ATOM 1277 C CA . GLY A 1 169 ? -34.761 3.913 17.329 1.00 50.06 169 GLY A CA 1
ATOM 1278 C C . GLY A 1 169 ? -36.015 4.238 16.523 1.00 50.06 169 GLY A C 1
ATOM 1279 O O . GLY A 1 169 ? -36.390 5.403 16.369 1.00 50.06 169 GLY A O 1
ATOM 1280 N N . GLY A 1 170 ? -36.665 3.173 16.065 1.00 38.50 170 GLY A N 1
ATOM 1281 C CA . GLY A 1 170 ? -38.067 3.127 15.672 1.00 38.50 170 GLY A CA 1
ATOM 1282 C C . GLY A 1 170 ? -38.718 1.942 16.358 1.00 38.50 170 GLY A C 1
ATOM 1283 O O . GLY A 1 170 ? -38.127 0.842 16.264 1.00 38.50 170 GLY A O 1
#

Solvent-accessible surface area (backbone atoms only — not comparable to full-atom values): 9676 Å² total; per-residue (Å²): 112,71,49,12,44,41,47,16,45,24,72,68,46,82,42,21,44,43,38,22,44,53,55,29,46,27,73,40,67,68,48,15,62,64,65,71,49,51,47,66,60,54,47,53,49,45,56,46,52,54,50,53,55,35,42,76,75,72,49,80,69,85,77,86,68,75,69,44,80,64,80,71,83,85,51,93,46,74,65,61,41,51,50,50,59,67,72,66,63,65,49,61,37,73,64,29,46,52,28,52,55,41,15,38,34,46,100,83,70,42,74,60,62,74,87,50,49,90,77,51,63,42,63,56,43,22,48,42,44,47,54,70,44,56,78,93,38,61,31,27,51,44,41,56,73,67,69,46,60,44,66,64,44,42,49,55,40,51,50,63,74,70,44,84,76,79,78,78,85,130

Radius of gyration: 17.97 Å; Cα contacts (8 Å, |Δi|>4): 177; chains: 1; bounding box: 60×33×47 Å

Nearest PDB structures (foldseek):
  3mkb-assembly1_C  TM=1.740E-01  e=7.830E+00  Isurus oxyrinchus